Protein AF-F3FSL4-F1 (afdb_monomer_lite)

Organism: NCBI:txid629262

Structure (mmCIF, N/CA/C/O backbone):
data_AF-F3FSL4-F1
#
_entry.id   AF-F3FSL4-F1
#
loop_
_atom_site.group_PDB
_atom_site.id
_atom_site.type_symbol
_atom_site.label_atom_id
_atom_site.label_alt_id
_atom_site.label_comp_id
_atom_site.label_asym_id
_atom_site.label_entity_id
_atom_site.label_seq_id
_atom_site.pdbx_PDB_ins_code
_atom_site.Cartn_x
_atom_site.Cartn_y
_atom_site.Cartn_z
_atom_site.occupancy
_atom_site.B_iso_or_equiv
_atom_site.auth_seq_id
_atom_site.auth_comp_id
_atom_site.auth_asym_id
_atom_site.auth_atom_id
_atom_site.pdbx_PDB_model_num
ATOM 1 N N . MET A 1 1 ? -1.565 10.425 -4.681 1.00 48.31 1 MET A N 1
ATOM 2 C CA . MET A 1 1 ? -2.654 9.501 -4.293 1.00 48.31 1 MET A CA 1
ATOM 3 C C . MET A 1 1 ? -2.041 8.476 -3.345 1.00 48.31 1 MET A C 1
ATOM 5 O O . MET A 1 1 ? -0.980 7.983 -3.691 1.00 48.31 1 MET A O 1
ATOM 9 N N . ILE A 1 2 ? -2.591 8.255 -2.144 1.00 59.84 2 ILE A N 1
ATOM 10 C CA . ILE A 1 2 ? -1.923 7.470 -1.071 1.00 59.84 2 ILE A CA 1
ATOM 11 C C . ILE A 1 2 ? -2.608 6.105 -0.832 1.00 59.84 2 ILE A C 1
ATOM 13 O O . ILE A 1 2 ? -2.139 5.326 -0.017 1.00 59.84 2 ILE A O 1
ATOM 17 N N . SER A 1 3 ? -3.700 5.782 -1.537 1.00 62.53 3 SER A N 1
ATOM 18 C CA . SER A 1 3 ? -4.467 4.552 -1.284 1.00 62.53 3 SER A CA 1
ATOM 19 C C . SER A 1 3 ? -4.825 3.818 -2.576 1.00 62.53 3 SER A C 1
ATOM 21 O O . SER A 1 3 ? -5.296 4.446 -3.529 1.00 62.53 3 SER A O 1
ATOM 23 N N . ASP A 1 4 ? -4.591 2.505 -2.590 1.00 78.25 4 ASP A N 1
ATOM 24 C CA . ASP A 1 4 ? -5.023 1.552 -3.616 1.00 78.25 4 ASP A CA 1
ATOM 25 C C . ASP A 1 4 ? -6.263 0.755 -3.151 1.00 78.25 4 ASP A C 1
ATOM 27 O O . ASP A 1 4 ? -6.724 0.885 -2.016 1.00 78.25 4 ASP A O 1
ATOM 31 N N . HIS A 1 5 ? -6.853 -0.050 -4.041 1.00 78.25 5 HIS A N 1
ATOM 32 C CA . HIS A 1 5 ? -8.072 -0.815 -3.740 1.00 78.25 5 HIS A CA 1
ATOM 33 C C . HIS A 1 5 ? -7.889 -1.811 -2.580 1.00 78.25 5 HIS A C 1
ATOM 35 O O . HIS A 1 5 ? -8.804 -1.984 -1.778 1.00 78.25 5 HIS A O 1
ATOM 41 N N . VAL A 1 6 ? -6.697 -2.402 -2.450 1.00 80.25 6 VAL A N 1
ATOM 42 C CA . VAL A 1 6 ? -6.353 -3.348 -1.377 1.00 80.25 6 VAL A CA 1
ATOM 43 C C . VAL A 1 6 ? -6.363 -2.642 -0.021 1.00 80.25 6 VAL A C 1
ATOM 45 O O . VAL A 1 6 ? -6.948 -3.132 0.943 1.00 80.25 6 VAL A O 1
ATOM 48 N N . THR A 1 7 ? -5.771 -1.450 0.043 1.00 83.25 7 THR A N 1
ATOM 49 C CA . THR A 1 7 ? -5.727 -0.622 1.255 1.00 83.25 7 THR A CA 1
ATOM 50 C C . THR A 1 7 ? -7.135 -0.269 1.745 1.00 83.25 7 THR A C 1
ATOM 52 O O . THR A 1 7 ? -7.405 -0.302 2.945 1.00 83.25 7 THR A O 1
ATOM 55 N N . VAL A 1 8 ? -8.063 0.027 0.830 1.00 87.75 8 VAL A N 1
ATOM 56 C CA . VAL A 1 8 ? -9.459 0.335 1.183 1.00 87.75 8 VAL A CA 1
ATOM 57 C C . VAL A 1 8 ? -10.182 -0.883 1.760 1.00 87.75 8 VAL A C 1
ATOM 59 O O . VAL A 1 8 ? -10.898 -0.745 2.753 1.00 87.75 8 VAL A O 1
ATOM 62 N N . GLU A 1 9 ? -10.000 -2.069 1.179 1.00 87.06 9 GLU A N 1
ATOM 63 C CA . GLU A 1 9 ? -10.625 -3.299 1.685 1.00 87.06 9 GLU A CA 1
ATOM 64 C C . GLU A 1 9 ? -10.175 -3.633 3.110 1.00 87.06 9 GLU A C 1
ATOM 66 O O . GLU A 1 9 ? -11.018 -3.941 3.956 1.00 87.06 9 GLU A O 1
ATOM 71 N N . LEU A 1 10 ? -8.876 -3.496 3.394 1.00 87.38 10 LEU A N 1
ATOM 72 C CA . LEU A 1 10 ? -8.315 -3.716 4.729 1.00 87.38 10 LEU A CA 1
ATOM 73 C C . LEU A 1 10 ? -8.925 -2.765 5.766 1.00 87.38 10 LEU A C 1
ATOM 75 O O . LEU A 1 10 ? -9.410 -3.215 6.802 1.00 87.38 10 LEU A O 1
ATOM 79 N N . ILE A 1 11 ? -8.993 -1.466 5.456 1.00 89.38 11 ILE A N 1
ATOM 80 C CA . ILE A 1 11 ? -9.588 -0.460 6.351 1.00 89.38 11 ILE A CA 1
ATOM 81 C C . ILE A 1 11 ? -11.064 -0.772 6.625 1.00 89.38 11 ILE A C 1
ATOM 83 O O . ILE A 1 11 ? -11.533 -0.652 7.757 1.00 89.38 11 ILE A O 1
ATOM 87 N N . LEU A 1 12 ? -11.821 -1.175 5.600 1.00 92.69 12 LEU A N 1
ATOM 88 C CA . LEU A 1 12 ? -13.230 -1.527 5.776 1.00 92.69 12 LEU A CA 1
ATOM 89 C C . LEU A 1 12 ? -13.409 -2.747 6.685 1.00 92.69 12 LEU A C 1
ATOM 91 O O . LEU A 1 12 ? -14.369 -2.784 7.455 1.00 92.69 12 LEU A O 1
ATOM 95 N N . GLU A 1 13 ? -12.508 -3.724 6.621 1.00 91.19 13 GLU A N 1
ATOM 96 C CA . GLU A 1 13 ? -12.556 -4.894 7.497 1.00 91.19 13 GLU A CA 1
ATOM 97 C C . GLU A 1 13 ? -12.226 -4.541 8.952 1.00 91.19 13 GLU A C 1
ATOM 99 O O . GLU A 1 13 ? -12.963 -4.926 9.862 1.00 91.19 13 GLU A O 1
ATOM 104 N N . GLU A 1 14 ? -11.205 -3.713 9.178 1.00 93.06 14 GLU A N 1
ATOM 105 C CA . GLU A 1 14 ? -10.870 -3.195 10.509 1.00 93.06 14 GLU A CA 1
ATOM 106 C C . GLU A 1 14 ? -12.043 -2.415 11.125 1.00 93.06 14 GLU A C 1
ATOM 108 O O . GLU A 1 14 ? -12.402 -2.630 12.287 1.00 93.06 14 GLU A O 1
ATOM 113 N N . ILE A 1 15 ? -12.712 -1.564 10.334 1.00 94.31 15 ILE A N 1
ATOM 114 C CA . ILE A 1 15 ? -13.916 -0.836 10.763 1.00 94.31 15 ILE A CA 1
ATOM 115 C C . ILE A 1 15 ? -15.024 -1.812 11.178 1.00 94.31 15 ILE A C 1
ATOM 117 O O . ILE A 1 15 ? -15.661 -1.605 12.213 1.00 94.31 15 ILE A O 1
ATOM 121 N N . ARG A 1 16 ? -15.260 -2.894 10.422 1.00 94.69 16 ARG A N 1
ATOM 122 C CA . ARG A 1 16 ? -16.280 -3.899 10.776 1.00 94.69 16 ARG A CA 1
ATOM 123 C C . ARG A 1 16 ? -15.962 -4.601 12.093 1.00 94.69 16 ARG A C 1
ATOM 125 O O . ARG A 1 16 ? -16.879 -4.792 12.892 1.00 94.69 16 ARG A O 1
ATOM 132 N N . LEU A 1 17 ? -14.701 -4.960 12.335 1.00 95.06 17 LEU A N 1
ATOM 133 C CA . LEU A 1 17 ? -14.267 -5.590 13.589 1.00 95.06 17 LEU A CA 1
ATOM 134 C C . LEU A 1 17 ? -14.470 -4.647 14.779 1.00 95.06 17 LEU A C 1
ATOM 136 O O . LEU A 1 17 ? -15.040 -5.043 15.798 1.00 95.06 17 LEU A O 1
ATOM 140 N N . LEU A 1 18 ? -14.100 -3.374 14.622 1.00 94.19 18 LEU A N 1
ATOM 141 C CA . LEU A 1 18 ? -14.319 -2.343 15.636 1.00 94.19 18 LEU A CA 1
ATOM 142 C C . LEU A 1 18 ? -15.808 -2.138 15.937 1.00 94.19 18 LEU A C 1
ATOM 144 O O . LEU A 1 18 ? -16.200 -2.117 17.103 1.00 94.19 18 LEU A O 1
ATOM 148 N N . MET A 1 19 ? -16.656 -2.057 14.908 1.00 95.38 19 MET A N 1
ATOM 149 C CA . MET A 1 19 ? -18.106 -1.902 15.076 1.00 95.38 19 MET A CA 1
ATOM 150 C C . MET A 1 19 ? -18.770 -3.097 15.777 1.00 95.38 19 MET A C 1
ATOM 152 O O . MET A 1 19 ? -19.819 -2.930 16.396 1.00 95.38 19 MET A O 1
ATOM 156 N N . ARG A 1 20 ? -18.174 -4.293 15.704 1.00 95.00 20 ARG A N 1
ATOM 157 C CA . ARG A 1 20 ? -18.651 -5.507 16.390 1.00 95.00 20 ARG A CA 1
ATOM 158 C C . ARG A 1 20 ? -18.069 -5.685 17.796 1.00 95.00 20 ARG A C 1
ATOM 160 O O . ARG A 1 20 ? -18.387 -6.669 18.456 1.00 95.00 20 ARG A O 1
ATOM 167 N N . GLY A 1 21 ? -17.223 -4.762 18.259 1.00 93.06 21 GLY A N 1
ATOM 168 C CA . GLY A 1 21 ? -16.529 -4.881 19.545 1.00 93.06 21 GLY A CA 1
ATOM 169 C C . GLY A 1 21 ? -15.425 -5.946 19.555 1.00 93.06 21 GLY A C 1
ATOM 170 O O . GLY A 1 21 ? -14.980 -6.355 20.622 1.00 93.06 21 GLY A O 1
ATOM 171 N N . GLN A 1 22 ? -14.971 -6.390 18.381 1.00 95.00 22 GLN A N 1
ATOM 172 C CA . GLN A 1 22 ? -13.965 -7.439 18.191 1.00 95.00 22 GLN A CA 1
ATOM 173 C C . GLN A 1 22 ? -12.561 -6.851 17.991 1.00 95.00 22 GLN A C 1
ATOM 175 O O . GLN A 1 22 ? -11.780 -7.320 17.170 1.00 95.00 22 GLN A O 1
ATOM 180 N N . SER A 1 23 ? -12.216 -5.791 18.722 1.00 88.19 23 SER A N 1
ATOM 181 C CA . SER A 1 23 ? -10.928 -5.102 18.557 1.00 88.19 23 SER A CA 1
ATOM 182 C C . SER A 1 23 ? -9.711 -5.984 18.864 1.00 88.19 23 SER A C 1
ATOM 184 O O . SER A 1 23 ? -8.621 -5.693 18.382 1.00 88.19 23 SER A O 1
ATOM 186 N N . ALA A 1 24 ? -9.887 -7.065 19.630 1.00 91.88 24 ALA A N 1
ATOM 187 C CA . ALA A 1 24 ? -8.842 -8.052 19.906 1.00 91.88 24 ALA A CA 1
ATOM 188 C C . ALA A 1 24 ? -8.419 -8.863 18.664 1.00 91.88 24 ALA A C 1
ATOM 190 O O . ALA A 1 24 ? -7.320 -9.411 18.656 1.00 91.88 24 ALA A O 1
ATOM 191 N N . ASP A 1 25 ? -9.261 -8.905 17.626 1.00 92.06 25 ASP A N 1
ATOM 192 C CA . ASP A 1 25 ? -8.998 -9.623 16.375 1.00 92.06 25 ASP A CA 1
ATOM 193 C C . ASP A 1 25 ? -8.236 -8.751 15.349 1.00 92.06 25 ASP A C 1
ATOM 195 O O . ASP A 1 25 ? -7.912 -9.215 14.255 1.00 92.06 25 ASP A O 1
ATOM 199 N N . LEU A 1 26 ? -7.941 -7.483 15.677 1.00 91.25 26 LEU A N 1
ATOM 200 C CA . LEU A 1 26 ? -7.186 -6.580 14.805 1.00 91.25 26 LEU A CA 1
ATOM 201 C C . LEU A 1 26 ? -5.716 -6.994 14.711 1.00 91.25 26 LEU A C 1
ATOM 203 O O . LEU A 1 26 ? -5.031 -7.194 15.717 1.00 91.25 26 LEU A O 1
ATOM 207 N N . LEU A 1 27 ? -5.205 -7.036 13.482 1.00 86.81 27 LEU A N 1
ATOM 208 C CA . LEU A 1 27 ? -3.777 -7.195 13.242 1.00 86.81 27 LEU A CA 1
ATOM 209 C C . LEU A 1 27 ? -3.021 -5.909 13.618 1.00 86.81 27 LEU A C 1
ATOM 211 O O . LEU A 1 27 ? -3.548 -4.804 13.475 1.00 86.81 27 LEU A O 1
ATOM 215 N N . PRO A 1 28 ? -1.763 -6.018 14.076 1.00 85.88 28 PRO A N 1
ATOM 216 C CA . PRO A 1 28 ? -0.939 -4.848 14.333 1.00 85.88 28 PRO A CA 1
ATOM 217 C C . PRO A 1 28 ? -0.641 -4.104 13.028 1.00 85.88 28 PRO A C 1
ATOM 219 O O . PRO A 1 28 ? -0.129 -4.692 12.068 1.00 85.88 28 PRO A O 1
ATOM 222 N N . ALA A 1 29 ? -0.902 -2.794 13.027 1.00 83.25 29 ALA A N 1
ATOM 223 C CA . ALA A 1 29 ? -0.627 -1.926 11.889 1.00 83.25 29 ALA A CA 1
ATOM 224 C C . ALA A 1 29 ? 0.850 -2.017 11.477 1.00 83.25 29 ALA A C 1
ATOM 226 O O . ALA A 1 29 ? 1.754 -1.727 12.268 1.00 83.25 29 ALA A O 1
ATOM 227 N N . GLN A 1 30 ? 1.094 -2.413 10.228 1.00 83.81 30 GLN A N 1
ATOM 228 C CA . GLN A 1 30 ? 2.440 -2.467 9.669 1.00 83.81 30 GLN A CA 1
ATOM 229 C C . GLN A 1 30 ? 2.865 -1.063 9.214 1.00 83.81 30 GLN A C 1
ATOM 231 O O . GLN A 1 30 ? 2.129 -0.413 8.465 1.00 83.81 30 GLN A O 1
ATOM 236 N N . PRO A 1 31 ? 4.038 -0.558 9.632 1.00 87.12 31 PRO A N 1
ATOM 237 C CA . PRO A 1 31 ? 4.524 0.734 9.173 1.00 87.12 31 PRO A CA 1
ATOM 238 C C . PRO A 1 31 ? 4.730 0.746 7.653 1.00 87.12 31 PRO A C 1
AT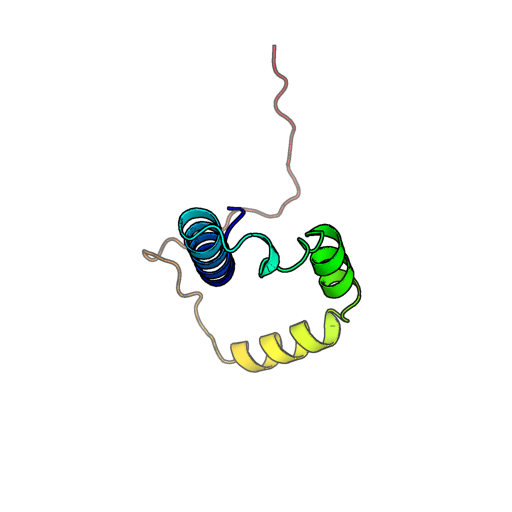OM 240 O O . PRO A 1 31 ? 5.520 -0.027 7.119 1.00 87.12 31 PRO A O 1
ATOM 243 N N . TYR A 1 32 ? 4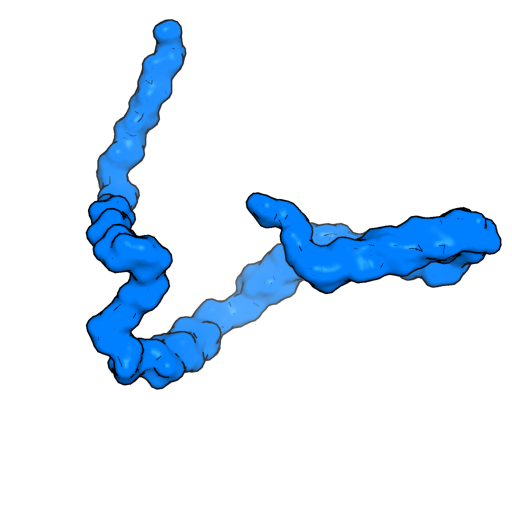.109 1.697 6.951 1.00 82.69 32 TYR A N 1
ATOM 244 C CA . TYR A 1 32 ? 4.250 1.821 5.491 1.00 82.69 32 TYR A CA 1
ATOM 245 C C . TYR A 1 32 ? 5.715 1.965 5.025 1.00 82.69 32 TYR A C 1
ATOM 247 O O . TYR A 1 32 ? 6.087 1.512 3.946 1.00 82.69 32 TYR A O 1
ATOM 255 N N . ARG A 1 33 ? 6.589 2.532 5.870 1.00 87.81 33 ARG A N 1
ATOM 256 C CA . ARG A 1 33 ? 8.038 2.626 5.610 1.00 87.81 33 ARG A CA 1
ATOM 257 C C . ARG A 1 33 ? 8.709 1.265 5.379 1.00 87.81 33 ARG A C 1
ATOM 259 O O . ARG A 1 33 ? 9.696 1.215 4.654 1.00 87.81 33 ARG A O 1
ATOM 266 N N . ASP A 1 34 ? 8.188 0.186 5.965 1.00 88.50 34 ASP A N 1
ATOM 267 C CA . ASP A 1 34 ? 8.778 -1.149 5.844 1.00 88.50 34 ASP A CA 1
ATOM 268 C C . ASP A 1 34 ? 8.462 -1.739 4.458 1.00 88.50 34 ASP A C 1
ATOM 270 O O . ASP A 1 34 ? 9.328 -2.341 3.825 1.00 88.50 34 ASP A O 1
ATOM 274 N N . PHE A 1 35 ? 7.263 -1.465 3.929 1.00 84.62 35 PHE A N 1
ATOM 275 C CA . PHE A 1 35 ? 6.898 -1.750 2.537 1.00 84.62 35 PHE A CA 1
ATOM 276 C C . PHE A 1 35 ? 7.757 -0.947 1.544 1.00 84.62 35 PHE A C 1
ATOM 278 O O . PHE A 1 35 ? 8.274 -1.499 0.569 1.00 84.62 35 PHE A O 1
ATOM 285 N N . VAL A 1 36 ? 7.976 0.346 1.818 1.00 86.94 36 VAL A N 1
ATOM 286 C CA . VAL A 1 36 ? 8.870 1.193 1.007 1.00 86.94 36 VAL A CA 1
ATOM 287 C C . VAL A 1 36 ? 10.297 0.639 1.020 1.00 86.94 36 VAL A C 1
ATOM 289 O O . VAL A 1 36 ? 10.913 0.512 -0.037 1.00 86.94 36 VAL A O 1
ATOM 292 N N . ALA A 1 37 ? 10.811 0.252 2.189 1.00 89.31 37 ALA A N 1
ATOM 293 C CA . ALA A 1 37 ? 12.140 -0.336 2.319 1.00 89.31 37 ALA A CA 1
ATOM 294 C C . ALA A 1 37 ? 12.274 -1.649 1.529 1.00 89.31 37 ALA A C 1
ATOM 296 O O . ALA A 1 37 ? 13.264 -1.829 0.822 1.00 89.31 37 ALA A O 1
ATOM 297 N N . GLN A 1 38 ? 11.274 -2.537 1.583 1.00 85.81 38 GLN A N 1
ATOM 298 C CA . GLN A 1 38 ? 11.259 -3.773 0.786 1.00 85.81 38 GLN A CA 1
ATOM 299 C C . GLN A 1 38 ? 11.244 -3.497 -0.720 1.00 85.81 38 GLN A C 1
ATOM 301 O O . GLN A 1 38 ? 11.966 -4.149 -1.474 1.00 85.81 38 GLN A O 1
ATOM 306 N N . THR A 1 39 ? 10.467 -2.504 -1.154 1.00 84.75 39 THR A N 1
ATOM 307 C CA . THR A 1 39 ? 10.407 -2.100 -2.565 1.00 84.75 39 THR A CA 1
ATOM 308 C C . THR A 1 39 ? 11.763 -1.581 -3.049 1.00 84.75 39 THR A C 1
ATOM 310 O O . THR A 1 39 ? 12.208 -1.949 -4.132 1.00 84.75 39 THR A O 1
ATOM 313 N N . LEU A 1 40 ? 12.456 -0.783 -2.228 1.00 86.06 40 LEU A N 1
ATOM 314 C CA . LEU A 1 40 ? 13.789 -0.257 -2.547 1.00 86.06 40 LEU A CA 1
ATOM 315 C C . LEU A 1 40 ? 14.896 -1.320 -2.489 1.00 86.06 40 LEU A C 1
ATOM 317 O O . LEU A 1 40 ? 15.908 -1.179 -3.169 1.00 86.06 40 LEU A O 1
ATOM 321 N N . ALA A 1 41 ? 14.725 -2.371 -1.685 1.00 86.50 41 ALA A N 1
ATOM 322 C CA . ALA A 1 41 ? 15.682 -3.472 -1.585 1.00 86.50 41 ALA A CA 1
ATOM 323 C C . ALA A 1 41 ? 15.619 -4.444 -2.781 1.00 86.50 41 ALA A C 1
ATOM 325 O O . ALA A 1 41 ? 16.532 -5.252 -2.962 1.00 86.50 41 ALA A O 1
ATOM 326 N N . SER A 1 42 ? 14.559 -4.387 -3.595 1.00 79.00 42 SER A N 1
ATOM 327 C CA . SER A 1 42 ? 14.429 -5.216 -4.796 1.00 79.00 42 SER A CA 1
ATOM 328 C C . SER A 1 42 ? 15.271 -4.672 -5.961 1.00 79.00 42 SER A C 1
ATOM 330 O O . SER A 1 42 ? 15.201 -3.477 -6.253 1.00 79.00 42 SER A O 1
ATOM 332 N N . PRO A 1 43 ? 16.032 -5.517 -6.688 1.00 80.00 43 PRO A N 1
ATOM 333 C CA . PRO A 1 43 ? 16.814 -5.071 -7.840 1.00 80.00 43 PRO A CA 1
ATOM 334 C C . PRO A 1 43 ? 15.915 -4.531 -8.962 1.00 80.00 43 PRO A C 1
ATOM 336 O O . PRO A 1 43 ? 15.078 -5.259 -9.498 1.00 80.00 43 PRO A O 1
ATOM 339 N N . SER A 1 44 ? 16.122 -3.279 -9.377 1.00 75.00 44 SER A N 1
ATOM 340 C CA . SER A 1 44 ? 15.369 -2.672 -10.488 1.00 75.00 44 SER A CA 1
ATOM 341 C C . SER A 1 44 ? 15.642 -3.346 -11.838 1.00 75.00 44 SER A C 1
ATOM 343 O O . SER A 1 44 ? 14.758 -3.402 -12.690 1.00 75.00 44 SER A O 1
ATOM 345 N N . SER A 1 45 ? 16.833 -3.926 -12.016 1.00 79.81 45 SER A N 1
ATOM 346 C CA . SER A 1 45 ? 17.296 -4.510 -13.283 1.00 79.81 45 SER A CA 1
ATOM 347 C C . SER A 1 45 ? 16.438 -5.677 -13.782 1.00 79.81 45 SER A C 1
ATOM 349 O O . SER A 1 45 ? 16.231 -5.823 -14.987 1.00 79.81 45 SER A O 1
ATOM 351 N N . ALA A 1 46 ? 15.896 -6.497 -12.875 1.00 77.88 46 ALA A N 1
ATOM 352 C CA . ALA A 1 46 ? 14.997 -7.591 -13.240 1.00 77.88 46 ALA A CA 1
ATOM 353 C C . ALA A 1 46 ? 13.639 -7.067 -13.739 1.00 77.88 46 ALA A C 1
ATOM 355 O O . ALA A 1 46 ? 13.073 -7.613 -14.689 1.00 77.88 46 ALA A O 1
ATOM 356 N N . HIS A 1 47 ? 13.137 -5.987 -13.133 1.00 80.44 47 HIS A N 1
ATOM 357 C CA . HIS A 1 47 ? 11.894 -5.340 -13.546 1.00 80.44 47 HIS A CA 1
ATOM 358 C C . HIS A 1 47 ? 12.052 -4.654 -14.906 1.00 80.44 47 HIS A C 1
ATOM 360 O O . HIS A 1 47 ? 11.229 -4.862 -15.795 1.00 80.44 47 HIS A O 1
ATOM 366 N N . GLU A 1 48 ? 13.138 -3.906 -15.103 1.00 84.00 48 GLU A N 1
ATOM 367 C CA . GLU A 1 48 ? 13.440 -3.240 -16.373 1.00 84.00 48 GLU A CA 1
ATOM 368 C C . GLU A 1 48 ? 13.564 -4.238 -17.527 1.00 84.00 48 GLU A C 1
ATOM 370 O O . GLU A 1 48 ? 12.898 -4.071 -18.546 1.00 84.00 48 GLU A O 1
ATOM 375 N N . ALA A 1 49 ? 14.338 -5.317 -17.362 1.00 86.06 49 ALA A N 1
ATOM 376 C CA . ALA A 1 49 ? 14.494 -6.335 -18.402 1.00 86.06 49 ALA A CA 1
ATOM 377 C C . ALA A 1 49 ? 13.160 -7.012 -18.765 1.00 86.06 49 ALA A C 1
ATOM 379 O O . ALA A 1 49 ? 12.887 -7.282 -19.938 1.00 86.06 49 ALA A O 1
ATOM 380 N N . TYR A 1 50 ? 12.308 -7.269 -17.768 1.00 84.25 50 TYR A N 1
ATOM 381 C CA . TYR A 1 50 ? 10.980 -7.834 -17.984 1.00 84.25 50 TYR A CA 1
ATOM 382 C C . TYR A 1 50 ? 10.077 -6.887 -18.786 1.00 84.25 50 TYR A C 1
ATOM 384 O O . TYR A 1 50 ? 9.505 -7.303 -19.797 1.00 84.25 50 TYR A O 1
ATOM 392 N N . PHE A 1 51 ? 9.962 -5.621 -18.372 1.00 85.38 51 PHE A N 1
ATOM 393 C CA . PHE A 1 51 ? 9.095 -4.651 -19.045 1.00 85.38 51 PHE A CA 1
ATOM 394 C C . PHE A 1 51 ? 9.628 -4.247 -20.420 1.00 85.38 51 PHE A C 1
ATOM 396 O O . PHE A 1 51 ? 8.840 -4.188 -21.359 1.00 85.38 51 PHE A O 1
ATOM 403 N N . ALA A 1 52 ? 10.944 -4.083 -20.580 1.00 86.19 52 ALA A N 1
ATOM 404 C CA . ALA A 1 52 ? 11.570 -3.828 -21.876 1.00 86.19 52 ALA A CA 1
ATOM 405 C C . ALA A 1 52 ? 11.258 -4.948 -22.876 1.00 86.19 52 ALA A C 1
ATOM 407 O O . ALA A 1 52 ? 10.868 -4.675 -24.006 1.00 86.19 52 ALA A O 1
ATOM 408 N N . ARG A 1 53 ? 11.336 -6.219 -22.451 1.00 87.31 53 ARG A N 1
ATOM 409 C CA . ARG A 1 53 ? 10.949 -7.353 -23.305 1.00 87.31 53 ARG A CA 1
ATOM 410 C C . ARG A 1 53 ? 9.453 -7.361 -23.619 1.00 87.31 53 ARG A C 1
ATOM 412 O O . ARG A 1 53 ? 9.066 -7.719 -24.723 1.00 87.31 53 ARG A O 1
ATOM 419 N N . ARG A 1 54 ? 8.596 -7.046 -22.643 1.00 85.38 54 ARG A N 1
ATOM 420 C CA . ARG A 1 54 ? 7.131 -7.101 -22.804 1.00 85.38 54 ARG A CA 1
ATOM 421 C C . ARG A 1 54 ? 6.566 -5.959 -23.642 1.00 85.38 54 ARG A C 1
ATOM 423 O O . ARG A 1 54 ? 5.510 -6.146 -24.234 1.00 85.38 54 ARG A O 1
ATOM 430 N N . LEU A 1 55 ? 7.241 -4.816 -23.662 1.00 84.25 55 LEU A N 1
ATOM 431 C CA . LEU A 1 55 ? 6.824 -3.614 -24.380 1.00 84.25 55 LEU A CA 1
ATOM 432 C C . LEU A 1 55 ? 7.617 -3.393 -25.678 1.00 84.25 55 LEU A C 1
ATOM 434 O O . LEU A 1 55 ? 7.408 -2.379 -26.330 1.00 84.25 55 LEU A O 1
ATOM 438 N N . ALA A 1 56 ? 8.500 -4.324 -26.059 1.00 83.81 56 ALA A N 1
ATOM 439 C CA . ALA A 1 56 ? 9.350 -4.201 -27.248 1.00 83.81 56 ALA A CA 1
ATOM 440 C C . ALA A 1 56 ? 8.553 -4.012 -28.549 1.00 83.81 56 ALA A C 1
ATOM 442 O O . ALA A 1 56 ? 9.009 -3.303 -29.438 1.00 83.81 56 ALA A O 1
ATOM 443 N N . ASP A 1 57 ? 7.362 -4.611 -28.620 1.00 81.38 57 ASP A N 1
ATOM 444 C CA . ASP A 1 57 ? 6.486 -4.587 -29.798 1.00 81.38 57 ASP A CA 1
ATOM 445 C C . ASP A 1 57 ? 5.331 -3.571 -29.652 1.00 81.38 57 ASP A C 1
ATOM 447 O O . ASP A 1 57 ? 4.327 -3.646 -30.360 1.00 81.38 57 ASP A O 1
ATOM 451 N N . VAL A 1 58 ? 5.405 -2.658 -28.675 1.00 78.19 58 VAL A N 1
ATOM 452 C CA . VAL A 1 58 ? 4.389 -1.615 -28.468 1.00 78.19 58 VAL A CA 1
ATOM 453 C C . VAL A 1 58 ? 4.797 -0.366 -29.250 1.00 78.19 58 VAL A C 1
ATOM 455 O O . VAL A 1 58 ? 5.579 0.450 -28.772 1.00 78.19 58 VAL A O 1
ATOM 458 N N . ASP A 1 59 ? 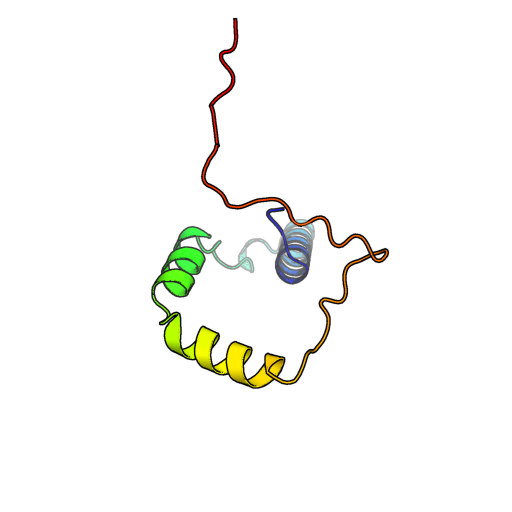4.245 -0.218 -30.455 1.00 66.50 59 ASP A N 1
ATOM 459 C CA . ASP A 1 59 ? 4.634 0.828 -31.418 1.00 66.50 59 ASP A CA 1
ATOM 460 C C . ASP A 1 59 ? 4.089 2.238 -31.110 1.00 66.50 59 ASP A C 1
ATOM 462 O O . ASP A 1 59 ? 4.569 3.225 -31.666 1.00 66.50 59 ASP A O 1
ATOM 466 N N . SER A 1 60 ? 3.079 2.367 -30.244 1.00 60.84 60 SER A N 1
ATOM 467 C CA . SER A 1 60 ? 2.489 3.663 -29.883 1.00 60.84 60 SER A CA 1
ATOM 468 C C . SER A 1 60 ? 2.089 3.687 -28.407 1.00 60.84 60 SER A C 1
ATOM 470 O O . SER A 1 60 ? 1.422 2.749 -27.952 1.00 60.84 60 SER A O 1
ATOM 472 N N . PRO A 1 61 ? 2.444 4.737 -27.635 1.00 60.56 61 PRO A N 1
ATOM 473 C CA . PRO A 1 61 ? 1.847 4.942 -26.328 1.00 60.56 61 PRO A CA 1
ATOM 474 C C . PRO A 1 61 ? 0.337 5.085 -26.516 1.00 60.56 61 PRO A C 1
ATOM 476 O O . PRO A 1 61 ? -0.118 5.937 -27.277 1.00 60.56 61 PRO A O 1
ATOM 479 N N . THR A 1 62 ? -0.459 4.293 -25.801 1.00 61.34 62 THR A N 1
ATOM 480 C CA . THR A 1 62 ? -1.902 4.537 -25.677 1.00 61.34 62 THR A CA 1
ATOM 481 C C . THR A 1 62 ? -2.116 5.785 -24.824 1.00 61.34 62 THR A C 1
ATOM 483 O O . THR A 1 62 ? -2.440 5.696 -23.639 1.00 61.34 62 THR A O 1
ATOM 486 N N . ALA A 1 63 ? -1.851 6.956 -25.403 1.00 57.66 63 ALA A N 1
ATOM 487 C CA . ALA A 1 63 ? -2.131 8.239 -24.792 1.00 57.66 63 ALA A CA 1
ATOM 488 C C . ALA A 1 63 ? -3.652 8.363 -24.614 1.00 57.66 63 ALA A C 1
ATOM 490 O O . ALA A 1 63 ? -4.400 8.180 -25.580 1.00 57.66 63 ALA A O 1
ATOM 491 N N . PRO A 1 64 ? -4.153 8.670 -23.405 1.00 50.66 64 PRO A N 1
ATOM 492 C CA . PRO A 1 64 ? -5.546 9.046 -23.250 1.00 50.66 64 PRO A CA 1
ATOM 493 C C . PRO A 1 64 ? -5.815 10.272 -24.134 1.00 50.66 64 PRO A C 1
ATOM 495 O O . PRO A 1 64 ? -5.121 11.279 -24.016 1.00 50.66 64 PRO A O 1
ATOM 498 N N . PHE A 1 65 ? -6.824 10.185 -25.001 1.00 56.03 65 PHE A N 1
ATOM 499 C CA . PHE A 1 65 ? -7.275 11.276 -25.879 1.00 56.03 65 PHE A CA 1
ATOM 500 C C . PHE A 1 65 ? -6.319 11.697 -27.015 1.00 56.03 65 PHE A C 1
ATOM 502 O O . PHE A 1 65 ? -6.445 12.820 -27.492 1.00 56.03 65 PHE A O 1
ATOM 509 N N . ASP A 1 66 ? -5.379 10.847 -27.455 1.00 52.53 66 ASP A N 1
ATOM 510 C CA . ASP A 1 66 ? -4.383 11.186 -28.500 1.00 52.53 66 ASP A CA 1
ATOM 511 C C . ASP A 1 66 ? -3.507 12.418 -28.170 1.00 52.53 66 ASP A C 1
ATOM 513 O O . ASP A 1 66 ? -2.825 12.977 -29.031 1.00 52.53 66 ASP A O 1
ATOM 517 N N . LEU A 1 67 ? -3.472 12.836 -26.901 1.00 55.28 67 LEU A N 1
ATOM 518 C CA . LEU A 1 67 ? -2.621 13.923 -26.424 1.00 55.28 67 LEU A CA 1
ATOM 519 C C . LEU A 1 67 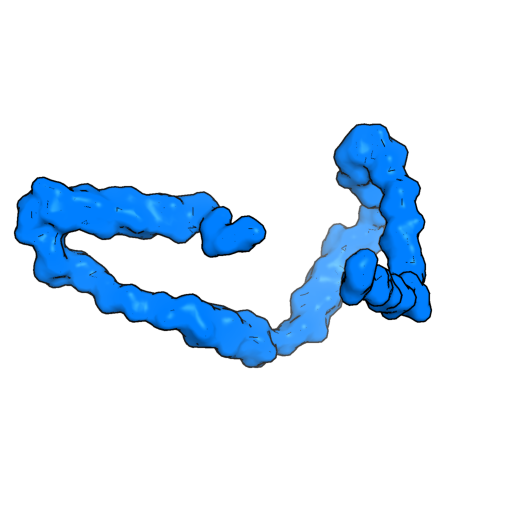? -1.238 13.369 -26.067 1.00 55.28 67 LEU A C 1
ATOM 521 O O . LEU A 1 67 ? -0.946 13.056 -24.913 1.00 55.28 67 LEU A O 1
ATOM 525 N N . LEU A 1 68 ? -0.366 13.263 -27.068 1.00 55.41 68 LEU A N 1
ATOM 526 C CA . LEU A 1 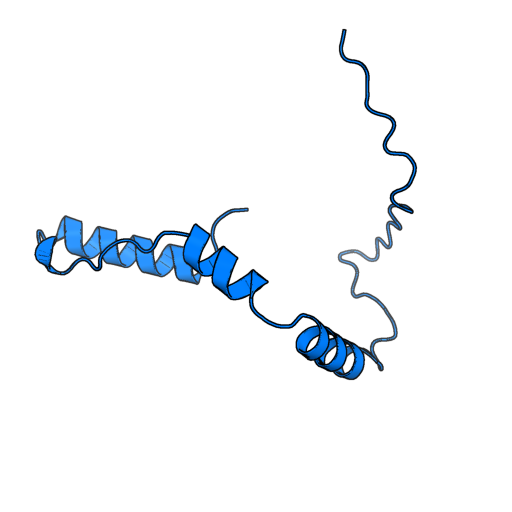68 ? 1.081 13.143 -26.872 1.00 55.41 68 LEU A CA 1
ATOM 527 C C . LEU A 1 68 ? 1.655 14.519 -26.484 1.00 55.41 68 LEU A C 1
ATOM 529 O O . LEU A 1 68 ? 2.403 15.145 -27.229 1.00 55.41 68 LEU A O 1
ATOM 533 N N . GLU A 1 69 ? 1.287 15.016 -25.303 1.00 50.06 69 GLU A N 1
ATOM 534 C CA . GLU A 1 69 ? 2.010 16.122 -24.673 1.00 50.06 69 GLU A CA 1
ATOM 535 C C . GLU A 1 69 ? 3.371 15.583 -24.217 1.00 50.06 69 GLU A C 1
ATOM 537 O O . GLU A 1 69 ? 3.521 15.023 -23.129 1.00 50.06 69 GLU A O 1
ATOM 542 N N . VAL A 1 70 ? 4.375 15.714 -25.084 1.00 52.62 70 VAL A N 1
ATOM 543 C CA . VAL A 1 70 ? 5.787 15.603 -24.710 1.00 52.62 70 VAL A CA 1
ATOM 544 C C . VAL A 1 70 ? 6.100 16.779 -23.776 1.00 52.62 70 VAL A C 1
ATOM 546 O O . VAL A 1 70 ? 6.606 17.812 -24.201 1.00 52.62 70 VAL A O 1
ATOM 549 N N . GLN A 1 71 ? 5.782 16.642 -22.487 1.00 45.91 71 GLN A N 1
ATOM 550 C CA . GLN A 1 71 ? 6.488 17.377 -21.437 1.00 45.91 71 GLN A CA 1
ATOM 551 C C . GLN A 1 71 ? 7.780 16.599 -21.192 1.00 45.91 71 GLN A C 1
ATOM 553 O O .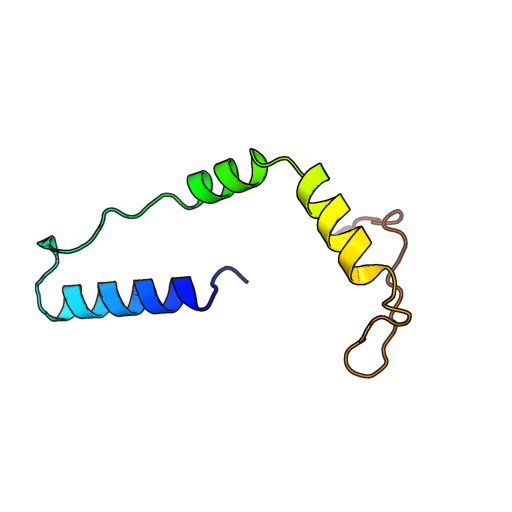 GLN A 1 71 ? 7.773 15.543 -20.571 1.00 45.91 71 GLN A O 1
ATOM 558 N N . GLY A 1 72 ? 8.863 16.942 -21.876 1.00 44.50 72 GLY A N 1
ATOM 559 C CA . GLY A 1 72 ? 9.705 18.071 -21.502 1.00 44.50 72 GLY A CA 1
ATOM 560 C C . GLY A 1 72 ? 10.950 17.453 -20.875 1.00 44.50 72 GLY A C 1
ATOM 561 O O . GLY A 1 72 ? 10.859 16.776 -19.852 1.00 44.50 72 GLY A O 1
ATOM 562 N N . ASP A 1 73 ? 12.098 17.588 -21.531 1.00 49.31 73 ASP A N 1
ATOM 563 C CA . ASP A 1 73 ? 13.372 17.196 -20.946 1.00 49.31 73 ASP A CA 1
ATOM 564 C C . ASP A 1 73 ? 13.523 17.933 -19.609 1.00 49.31 73 ASP A C 1
ATOM 566 O O . ASP A 1 73 ? 13.442 19.155 -19.532 1.00 49.31 73 ASP A O 1
ATOM 570 N N . GLY A 1 74 ? 13.642 17.182 -18.514 1.00 47.66 74 GLY A N 1
ATOM 571 C CA . GLY A 1 74 ? 13.578 17.695 -17.142 1.00 47.66 74 GLY A CA 1
ATOM 572 C C . GLY A 1 74 ? 14.775 18.554 -16.717 1.00 47.66 74 GLY A C 1
ATOM 573 O O . GLY A 1 74 ? 15.301 18.345 -15.628 1.00 47.66 74 GLY A O 1
ATOM 574 N N . ASN A 1 75 ? 15.224 19.492 -17.556 1.00 45.84 75 ASN A N 1
ATOM 575 C CA . ASN A 1 75 ? 16.442 20.274 -17.371 1.00 45.84 75 ASN A CA 1
ATOM 576 C C . ASN A 1 75 ? 16.234 21.784 -17.182 1.00 45.84 75 ASN A C 1
ATOM 578 O O . ASN A 1 75 ? 17.213 22.474 -16.912 1.00 45.84 75 ASN A O 1
ATOM 582 N N . ASP A 1 76 ? 15.006 22.311 -17.231 1.00 45.59 76 ASP A N 1
ATOM 583 C CA . ASP A 1 76 ? 14.753 23.718 -16.874 1.00 45.59 76 ASP A CA 1
ATOM 584 C C . ASP A 1 76 ? 13.644 23.871 -15.826 1.00 45.59 76 ASP A C 1
ATOM 586 O O . ASP A 1 76 ? 12.621 24.523 -16.027 1.00 45.59 76 ASP A O 1
ATOM 590 N N . VAL A 1 77 ? 13.857 23.285 -14.642 1.00 47.91 77 VAL A N 1
ATOM 591 C CA . VAL A 1 77 ? 13.128 23.717 -13.441 1.00 47.91 77 VAL A CA 1
ATOM 592 C C . VAL A 1 77 ? 13.802 24.981 -12.907 1.00 47.91 77 VAL A C 1
ATOM 594 O O . VAL A 1 77 ? 14.519 24.966 -11.902 1.00 47.91 77 VAL A O 1
ATOM 597 N N . LYS A 1 78 ? 13.554 26.117 -13.564 1.00 48.81 78 LYS A N 1
ATOM 598 C CA . LYS A 1 78 ? 13.707 27.410 -12.897 1.00 48.81 78 LYS A CA 1
ATOM 599 C C . LYS A 1 78 ? 12.602 27.551 -11.857 1.00 48.81 78 LYS A C 1
ATOM 601 O O . LYS A 1 78 ? 11.420 27.658 -12.169 1.00 48.81 78 LYS A O 1
ATOM 606 N N . ARG A 1 79 ? 13.022 27.534 -10.591 1.00 46.41 79 ARG A N 1
ATOM 607 C CA . ARG A 1 79 ? 12.186 27.808 -9.417 1.00 46.41 79 ARG A CA 1
ATOM 608 C C . ARG A 1 79 ? 11.474 29.155 -9.600 1.00 46.41 79 ARG A C 1
ATOM 610 O O . ARG A 1 79 ? 12.158 30.135 -9.902 1.00 46.41 79 ARG A O 1
ATOM 617 N N . PRO A 1 80 ? 10.157 29.257 -9.374 1.00 40.03 80 PRO A N 1
ATOM 618 C CA . PRO A 1 80 ? 9.516 30.557 -9.339 1.00 40.03 80 PRO A CA 1
ATOM 619 C C . PRO A 1 80 ? 9.819 31.215 -7.987 1.00 40.03 80 PRO A C 1
ATOM 621 O O . PRO A 1 80 ? 9.605 30.623 -6.927 1.00 40.03 80 PRO A O 1
ATOM 624 N N . ASN A 1 81 ? 10.343 32.438 -8.037 1.00 44.25 81 ASN A N 1
ATOM 625 C CA . ASN A 1 81 ? 10.480 33.307 -6.875 1.00 44.25 81 ASN A CA 1
ATOM 626 C C . ASN A 1 81 ? 9.087 33.774 -6.441 1.00 44.25 81 ASN A C 1
ATOM 628 O O . ASN A 1 81 ? 8.421 34.486 -7.190 1.00 44.25 81 ASN A O 1
ATOM 632 N N . TRP A 1 82 ? 8.669 33.396 -5.235 1.00 44.53 82 TRP A N 1
ATOM 633 C CA . TRP A 1 82 ? 7.518 33.998 -4.566 1.00 44.53 82 TRP A CA 1
ATOM 634 C C . TRP A 1 82 ? 7.967 35.252 -3.807 1.00 44.53 82 TRP A C 1
ATOM 636 O O . TRP A 1 82 ? 8.713 35.143 -2.832 1.00 44.53 82 TRP A O 1
ATOM 646 N N . HIS A 1 83 ? 7.477 36.411 -4.244 1.00 41.53 83 HIS A N 1
ATOM 647 C CA . HIS A 1 83 ? 7.208 37.579 -3.406 1.00 41.53 83 HIS A CA 1
ATOM 648 C C . HIS A 1 83 ? 5.803 38.079 -3.720 1.00 41.53 83 HIS A C 1
ATOM 650 O O . HIS A 1 83 ? 5.484 38.178 -4.926 1.00 41.53 83 HIS A O 1
#

Radius of gyration: 21.45 Å; chains: 1; bounding box: 36×47×51 Å

InterPro domains:
  IPR023213 Chloramphenicol acetyltransferase-like domain superfamily [G3DSA:3.30.559.10] (1-42)

Foldseek 3Di:
DPDDPVRVVLVVVCVVCVVVVNNVPDDPDDPVVVVVVVVVPDDVVVVCVVVCVVCVPVPDPPDVPPPPPPPDDPPDPPDDDDD

Sequence (83 aa):
MISDHVTVELILEEIRLLMRGQSADLLPAQPYRDFVAQTLASPSSAHEAYFARRLADVDSPTAPFDLLEVQGDGNDVKRPNWH

Secondary structure (DSSP, 8-state):
----HHHHHHHHHHHHHHHTT-GGGPPPPPPHHHHHHHHHHS-HHHHHHHHHHHSTT--S---GGG-------TT---PPP--

pLDDT: mean 74.69, std 17.53, range [40.03, 95.38]